Protein AF-A0A7S4FIH3-F1 (afdb_monomer_lite)

InterPro domains:
  IPR028146 Glucosidase II beta subunit, N-terminal [PF12999] (30-159)
  IPR036055 LDL receptor-like superfamily [SSF57424] (42-75)
  IPR039794 Glucosidase II beta subunit-like [PTHR12630] (8-167)

Radius of gyration: 31.32 Å; chains: 1; bounding box: 52×100×93 Å

Sequence (171 aa):
FFFGMWSLVVLSWLFCTYGGETTPASSPVVPGVPPLQRSNYQGPQFECDRSARVMPIEHVNDDYCDCADGSDEPGTSACSGSSTPFWCANVGHKATTIPSSRVRDGICDCCDGSDEVGKTGEGPCHDACAKEAQEAARLREEKAERIQRAKGARLEAMAIGREARAQRQAR

Organism: NCBI:txid73025

Foldseek 3Di:
DDDDDDDDDDDDPPPPPPPPPPDPPPPPQQFQDDPVCSVQLDDQWHAAPPPRDIDGSCQQCVLAQPHPQSSSNSQALNVLVHPRWGWQPLPCADTDTDRRVQQCPQDQPRLCSSSNQDPVRDGPHHRCSNVVRVVVVVVVVVVVVVVVVVVVVVVVVVVVVVVVVVVVVVD

Secondary structure (DSSP, 8-state):
------------------------------TB--TTTGGGG-SSEEE-TTT--EEEGGGTTSSS--STT-TT-TTSSTTTTSSPEEEE--TTS--EEEEGGGSSSSS--STT-GGG--TTS--S----HHHHHHHHHHHHHHHHHHHHHHHHHHHHHHHHHHHHHHHHHT-

Structure (mmCIF, N/CA/C/O backbone):
data_AF-A0A7S4FIH3-F1
#
_entry.id   AF-A0A7S4FIH3-F1
#
loop_
_atom_site.group_PDB
_atom_site.id
_atom_site.type_symbol
_atom_site.label_atom_id
_atom_site.label_alt_id
_atom_site.label_comp_id
_atom_site.label_asym_id
_atom_site.label_entity_id
_atom_site.label_seq_id
_atom_site.pdbx_PDB_ins_code
_atom_site.Cartn_x
_atom_site.Cartn_y
_atom_site.Cartn_z
_atom_site.occupancy
_atom_site.B_iso_or_equiv
_atom_site.auth_seq_id
_atom_site.auth_comp_id
_atom_site.auth_asym_id
_atom_site.auth_atom_id
_atom_site.pdbx_PDB_model_num
ATOM 1 N N . PHE A 1 1 ? -17.086 -74.790 -36.326 1.00 35.88 1 PHE A N 1
ATOM 2 C CA . PHE A 1 1 ? -15.864 -74.844 -37.151 1.00 35.88 1 PHE A CA 1
ATOM 3 C C . PHE A 1 1 ? -15.920 -73.659 -38.111 1.00 35.88 1 PHE A C 1
ATOM 5 O O . PHE A 1 1 ? -16.765 -73.667 -38.986 1.00 35.88 1 PHE A O 1
ATOM 12 N N . PHE A 1 2 ? -15.435 -72.488 -37.696 1.00 34.75 2 PHE A N 1
ATOM 13 C CA . PHE A 1 2 ? -14.053 -71.973 -37.784 1.00 34.75 2 PHE A CA 1
ATOM 14 C C . PHE A 1 2 ? -13.771 -71.255 -39.124 1.00 34.75 2 PHE A C 1
ATOM 16 O O . PHE A 1 2 ? -13.749 -71.906 -40.158 1.00 34.75 2 PHE A O 1
ATOM 23 N N . PHE A 1 3 ? -13.504 -69.941 -39.004 1.00 39.00 3 PHE A N 1
ATOM 24 C CA . PHE A 1 3 ? -12.898 -68.978 -39.949 1.00 39.00 3 PHE A CA 1
ATOM 25 C C . PHE A 1 3 ? -13.653 -68.655 -41.253 1.00 39.00 3 PHE A C 1
ATOM 27 O O . PHE A 1 3 ? -14.180 -69.530 -41.913 1.00 39.00 3 PHE A O 1
ATOM 34 N N . GLY A 1 4 ? -13.726 -67.416 -41.736 1.00 38.75 4 GLY A N 1
ATOM 35 C CA . GLY A 1 4 ? -13.112 -66.156 -41.325 1.00 38.75 4 GLY A CA 1
ATOM 36 C C . GLY A 1 4 ? -13.433 -65.111 -42.402 1.00 38.75 4 GLY A C 1
ATOM 37 O O . GLY A 1 4 ? -13.197 -65.349 -43.581 1.00 38.75 4 GLY A O 1
ATOM 38 N N . MET A 1 5 ? -14.009 -63.977 -42.006 1.00 45.34 5 MET A N 1
ATOM 39 C CA . MET A 1 5 ? -14.273 -62.835 -42.886 1.00 45.34 5 MET A CA 1
ATOM 40 C C . MET A 1 5 ? -13.095 -61.868 -42.781 1.00 45.34 5 MET A C 1
ATOM 42 O O . MET A 1 5 ? -12.927 -61.211 -41.758 1.00 45.34 5 MET A O 1
ATOM 46 N N . TRP A 1 6 ? -12.276 -61.798 -43.827 1.00 48.22 6 TRP A N 1
ATOM 47 C CA . TRP A 1 6 ? -11.294 -60.736 -44.040 1.00 48.22 6 TRP A CA 1
ATOM 48 C C . TRP A 1 6 ? -11.560 -60.123 -45.414 1.00 48.22 6 TRP A C 1
ATOM 50 O O . TRP A 1 6 ? -11.289 -60.757 -46.426 1.00 48.22 6 TRP A O 1
ATOM 60 N N . SER A 1 7 ? -12.083 -58.897 -45.439 1.00 55.41 7 SER A N 1
ATOM 61 C CA . SER A 1 7 ? -11.864 -57.961 -46.547 1.00 55.41 7 SER A CA 1
ATOM 62 C C . SER A 1 7 ? -12.093 -56.523 -46.076 1.00 55.41 7 SER A C 1
ATOM 64 O O . SER A 1 7 ? -13.209 -56.023 -46.011 1.00 55.41 7 SER A O 1
ATOM 66 N N . LEU A 1 8 ? -10.972 -55.929 -45.667 1.00 55.31 8 LEU A N 1
ATOM 67 C CA . LEU A 1 8 ? -10.542 -54.531 -45.760 1.00 55.31 8 LEU A CA 1
ATOM 68 C C . LEU A 1 8 ? -11.572 -53.496 -46.250 1.00 55.31 8 LEU A C 1
ATOM 70 O O . LEU A 1 8 ? -11.859 -53.441 -47.443 1.00 55.31 8 LEU A O 1
ATOM 74 N N . VAL A 1 9 ? -11.953 -52.557 -45.372 1.00 57.81 9 VAL A N 1
ATOM 75 C CA . VAL A 1 9 ? -12.300 -51.183 -45.778 1.00 57.81 9 VAL A CA 1
ATOM 76 C C . VAL A 1 9 ? -11.752 -50.169 -44.760 1.00 57.81 9 VAL A C 1
ATOM 78 O O . VAL A 1 9 ? -12.268 -50.011 -43.662 1.00 57.81 9 VAL A O 1
ATOM 81 N N . VAL A 1 10 ? -10.641 -49.555 -45.166 1.00 57.41 10 VAL A N 1
ATOM 82 C CA . VAL A 1 10 ? -10.251 -48.137 -45.068 1.00 57.41 10 VAL A CA 1
ATOM 83 C C . VAL A 1 10 ? -10.550 -47.354 -43.775 1.00 57.41 10 VAL A C 1
ATOM 85 O O . VAL A 1 10 ? -11.676 -46.983 -43.467 1.00 57.41 10 VAL A O 1
ATOM 88 N N . LEU A 1 11 ? -9.442 -47.006 -43.109 1.00 54.59 11 LEU A N 1
ATOM 89 C CA . LEU A 1 11 ? -9.178 -45.798 -42.320 1.00 54.59 11 LEU A CA 1
ATOM 90 C C . LEU A 1 11 ? -10.217 -44.671 -42.455 1.00 54.59 11 LEU A C 1
ATOM 92 O O . LEU A 1 11 ? -10.259 -43.963 -43.457 1.00 54.59 11 LEU A O 1
ATOM 96 N N . SER A 1 12 ? -10.914 -44.390 -41.360 1.00 54.88 12 SER A N 1
ATOM 97 C CA . SER A 1 12 ? -11.326 -43.025 -41.049 1.00 54.88 12 SER A CA 1
ATOM 98 C C . SER A 1 12 ? -11.097 -42.789 -39.565 1.00 54.88 12 SER A C 1
ATOM 100 O O . SER A 1 12 ? -11.969 -43.006 -38.726 1.00 54.88 12 SER A O 1
ATOM 102 N N . TRP A 1 13 ? -9.870 -42.379 -39.247 1.00 53.47 13 TRP A N 1
ATOM 103 C CA . TRP A 1 13 ? -9.551 -41.703 -37.998 1.00 53.47 13 TRP A CA 1
ATOM 104 C C . TRP A 1 13 ? -10.322 -40.379 -37.971 1.00 53.47 13 TRP A C 1
ATOM 106 O O . TRP A 1 13 ? -9.809 -39.338 -38.369 1.00 53.47 13 TRP A O 1
ATOM 116 N N . LEU A 1 14 ? -11.572 -40.413 -37.512 1.00 54.00 14 LEU A N 1
ATOM 117 C CA . LEU A 1 14 ? -12.228 -39.218 -36.995 1.00 54.00 14 LEU A CA 1
ATOM 118 C C . LEU A 1 14 ? -11.665 -38.962 -35.597 1.00 54.00 14 LEU A C 1
ATOM 120 O O . LEU A 1 14 ? -12.269 -39.283 -34.577 1.00 54.00 14 LEU A O 1
ATOM 124 N N . PHE A 1 15 ? -10.473 -38.367 -35.574 1.00 53.84 15 PHE A N 1
ATOM 125 C CA . PHE A 1 15 ? -10.123 -37.444 -34.509 1.00 53.84 15 PHE A CA 1
ATOM 126 C C . PHE A 1 15 ? -11.159 -36.321 -34.552 1.00 53.84 15 PHE A C 1
ATOM 128 O O . PHE A 1 15 ? -11.057 -35.400 -35.362 1.00 53.84 15 PHE A O 1
ATOM 135 N N . CYS A 1 16 ? -12.171 -36.390 -33.688 1.00 48.88 16 CYS A N 1
ATOM 136 C CA . CYS A 1 16 ? -12.810 -35.166 -33.233 1.00 48.88 16 CYS A CA 1
ATOM 137 C C . CYS A 1 16 ? -11.721 -34.374 -32.510 1.00 48.88 16 CYS A C 1
ATOM 139 O O . CYS A 1 16 ? -11.354 -34.675 -31.376 1.00 48.88 16 CYS A O 1
ATOM 141 N N . THR A 1 17 ? -11.156 -33.412 -33.234 1.00 54.28 17 THR A N 1
ATOM 142 C CA . THR A 1 17 ? -10.326 -32.338 -32.711 1.00 54.28 17 THR A CA 1
ATOM 143 C C . THR A 1 17 ? -11.033 -31.760 -31.497 1.00 54.28 17 THR A C 1
ATOM 145 O O . THR A 1 17 ? -12.104 -31.165 -31.625 1.00 54.28 17 THR A O 1
ATOM 148 N N . TYR A 1 18 ? -10.451 -31.991 -30.324 1.00 56.66 18 TYR A N 1
ATOM 149 C CA . TYR A 1 18 ? -10.801 -31.302 -29.095 1.00 56.66 18 TYR A CA 1
ATOM 150 C C . TYR A 1 18 ? -10.590 -29.814 -29.389 1.00 56.66 18 TYR A C 1
ATOM 152 O O . TYR A 1 18 ? -9.455 -29.347 -29.479 1.00 56.66 18 TYR A O 1
ATOM 160 N N . GLY A 1 19 ? -11.678 -29.099 -29.675 1.00 52.88 19 GLY A N 1
ATOM 161 C CA . GLY A 1 19 ? -11.658 -27.650 -29.745 1.00 52.88 19 GLY A CA 1
ATOM 162 C C . GLY A 1 19 ? -11.270 -27.172 -28.360 1.00 52.88 19 GLY A C 1
ATOM 163 O O . GLY A 1 19 ? -12.073 -27.265 -27.437 1.00 52.88 19 GLY A O 1
ATOM 164 N N . GLY A 1 20 ? -10.011 -26.762 -28.207 1.00 53.47 20 GLY A N 1
ATOM 165 C CA . GLY A 1 20 ? -9.552 -26.070 -27.018 1.00 53.47 20 GLY A CA 1
ATOM 166 C C . GLY A 1 20 ? -10.438 -24.851 -26.841 1.00 53.47 20 GLY A C 1
ATOM 167 O O . GLY A 1 20 ? -10.429 -23.943 -27.670 1.00 53.47 20 GLY A O 1
ATOM 168 N N . GLU A 1 21 ? -11.251 -24.882 -25.797 1.00 48.47 21 GLU A N 1
ATOM 169 C CA . GLU A 1 21 ? -12.004 -23.739 -25.327 1.00 48.47 21 GLU A CA 1
ATOM 170 C C . GLU A 1 21 ? -10.969 -22.689 -24.929 1.00 48.47 21 GLU A C 1
ATOM 172 O O . GLU A 1 21 ? -10.300 -22.801 -23.902 1.00 48.47 21 GLU A O 1
ATOM 177 N N . THR A 1 22 ? -10.741 -21.716 -25.812 1.00 47.09 22 THR A N 1
ATOM 178 C CA . THR A 1 22 ? -9.940 -20.544 -25.488 1.00 47.09 22 THR A CA 1
ATOM 179 C C . THR A 1 22 ? -10.744 -19.762 -24.466 1.00 47.09 22 THR A C 1
ATOM 181 O O . THR A 1 22 ? -11.599 -18.947 -24.822 1.00 47.09 22 THR A O 1
ATOM 184 N N . THR A 1 23 ? -10.508 -20.037 -23.185 1.00 54.06 23 THR A N 1
ATOM 185 C CA . THR A 1 23 ? -10.841 -19.077 -22.144 1.00 54.06 23 THR A CA 1
ATOM 186 C C . THR A 1 23 ? -10.199 -17.751 -22.559 1.00 54.06 23 THR A C 1
ATOM 188 O O . THR A 1 23 ? -9.041 -17.746 -22.995 1.00 54.06 23 THR A O 1
ATOM 191 N N . PRO A 1 24 ? -10.928 -16.622 -22.529 1.00 47.16 24 PRO A N 1
ATOM 192 C CA . PRO A 1 24 ? -10.295 -15.336 -22.754 1.00 47.16 24 PRO A CA 1
ATOM 193 C C . PRO A 1 24 ? -9.200 -15.219 -21.698 1.00 47.16 24 PRO A C 1
ATOM 195 O O . PRO A 1 24 ? -9.496 -15.234 -20.502 1.00 47.16 24 PRO A O 1
ATOM 198 N N . ALA A 1 25 ? -7.941 -15.200 -22.140 1.00 44.97 25 ALA A N 1
ATOM 199 C CA . ALA A 1 25 ? -6.809 -14.983 -21.263 1.00 44.97 25 ALA A CA 1
ATOM 200 C C . ALA A 1 25 ? -7.094 -13.684 -20.509 1.00 44.97 25 ALA A C 1
ATOM 202 O O . ALA A 1 25 ? -7.165 -12.613 -21.112 1.00 44.97 25 ALA A O 1
ATOM 203 N N . SER A 1 26 ? -7.346 -13.785 -19.203 1.00 48.06 26 SER A N 1
ATOM 204 C CA . SER A 1 26 ? -7.363 -12.614 -18.341 1.00 48.06 26 SER A CA 1
ATOM 205 C C . SER A 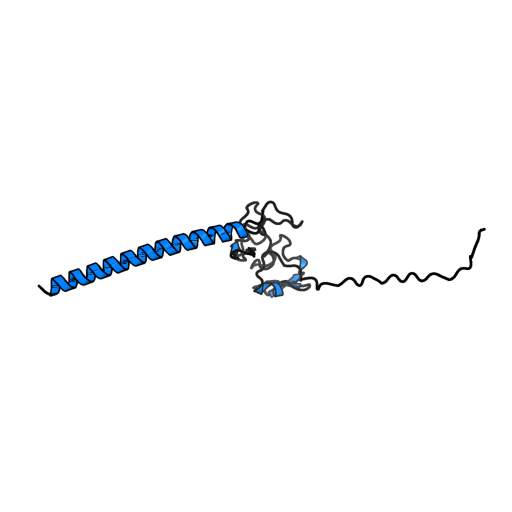1 26 ? -6.033 -11.912 -18.568 1.00 48.06 26 SER A C 1
ATOM 207 O O . SER A 1 26 ? -4.994 -12.551 -18.381 1.00 48.06 26 SER A O 1
ATOM 209 N N . SER A 1 27 ? -6.054 -10.653 -19.017 1.00 52.34 27 SER A N 1
ATOM 210 C CA . SER A 1 27 ? -4.831 -9.865 -19.166 1.00 52.34 27 SER A CA 1
ATOM 211 C C . SER A 1 27 ? -3.963 -10.053 -17.921 1.00 52.34 27 SER A C 1
ATOM 213 O O . SER A 1 27 ? -4.518 -10.041 -16.814 1.00 52.34 27 SER A O 1
ATOM 215 N N . PRO A 1 28 ? -2.646 -10.275 -18.079 1.00 63.81 28 PRO A N 1
ATOM 216 C CA . PRO A 1 28 ? -1.766 -10.517 -16.948 1.00 63.81 28 PRO A CA 1
ATOM 217 C C . PRO A 1 28 ? -1.951 -9.388 -15.935 1.00 63.81 28 PRO A C 1
ATOM 219 O O . PRO A 1 28 ? -1.867 -8.206 -16.270 1.00 63.81 28 PRO A O 1
ATOM 222 N N . VAL A 1 29 ? -2.312 -9.755 -14.706 1.00 80.44 29 VAL A N 1
ATOM 223 C CA . VAL A 1 29 ? -2.507 -8.785 -13.632 1.00 80.44 29 VAL A CA 1
ATOM 224 C C . VAL A 1 29 ? -1.133 -8.234 -13.283 1.00 80.44 29 VAL A C 1
ATOM 226 O O . VAL A 1 29 ? -0.284 -8.974 -12.798 1.00 80.44 29 VAL A O 1
ATOM 229 N N . VAL A 1 30 ? -0.915 -6.947 -13.548 1.00 90.81 30 VAL A N 1
ATOM 230 C CA . VAL A 1 30 ? 0.337 -6.263 -13.212 1.00 90.81 30 VAL A CA 1
ATOM 231 C C . VAL A 1 30 ? 0.434 -6.134 -11.685 1.00 90.81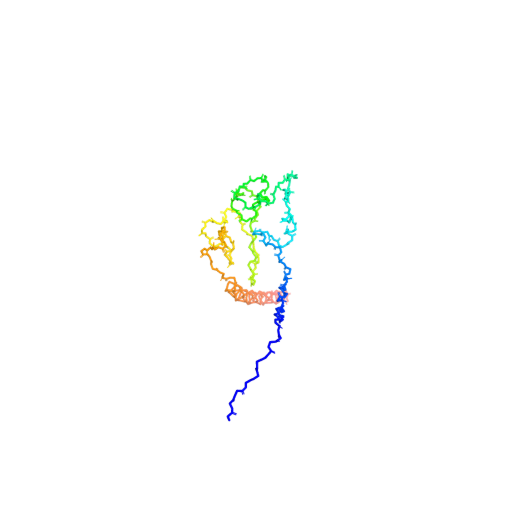 30 VAL A C 1
ATOM 233 O O . VAL A 1 30 ? -0.476 -5.548 -11.081 1.00 90.81 30 VAL A O 1
ATOM 236 N N . PRO A 1 31 ? 1.475 -6.701 -11.041 1.00 92.50 31 PRO A N 1
ATOM 237 C CA . PRO A 1 31 ? 1.651 -6.616 -9.594 1.00 92.50 31 PRO A CA 1
ATOM 238 C C . PRO A 1 31 ? 1.715 -5.168 -9.110 1.00 92.50 31 PRO A C 1
ATOM 240 O O . PRO A 1 31 ? 2.223 -4.294 -9.810 1.00 92.50 31 PRO A O 1
ATOM 243 N N . GLY A 1 32 ? 1.167 -4.917 -7.921 1.00 94.44 32 GLY A N 1
ATOM 244 C CA . GLY A 1 32 ? 1.201 -3.602 -7.284 1.00 94.44 32 GLY A CA 1
ATOM 245 C C . GLY A 1 32 ? 0.291 -2.530 -7.898 1.00 94.44 32 GLY A C 1
ATOM 246 O O . GLY A 1 32 ? 0.252 -1.416 -7.383 1.00 94.44 32 GLY A O 1
ATOM 247 N N . VAL A 1 33 ? -0.507 -2.855 -8.927 1.00 95.62 33 VAL A N 1
ATOM 248 C CA . VAL A 1 33 ? -1.432 -1.906 -9.576 1.00 95.62 33 VAL A CA 1
ATOM 249 C C . VAL A 1 33 ? -2.887 -2.109 -9.114 1.00 95.62 33 VAL A C 1
ATOM 251 O O . VAL A 1 33 ? -3.450 -3.210 -9.258 1.00 95.62 33 VAL A O 1
ATOM 254 N N . PRO A 1 34 ? -3.574 -1.056 -8.622 1.00 94.69 34 PRO A N 1
ATOM 255 C CA . PRO A 1 34 ? -4.978 -1.150 -8.240 1.00 94.69 34 PRO A CA 1
ATOM 256 C C . PRO A 1 34 ? -5.885 -1.344 -9.467 1.00 94.69 34 PRO A C 1
ATOM 258 O O . PRO A 1 34 ? -5.572 -0.860 -10.556 1.00 94.69 34 PRO A O 1
ATOM 261 N N . PRO A 1 35 ? -7.064 -1.982 -9.318 1.00 93.06 35 PRO A N 1
ATOM 262 C CA . PRO A 1 35 ? -7.940 -2.320 -10.445 1.00 93.06 35 PRO A CA 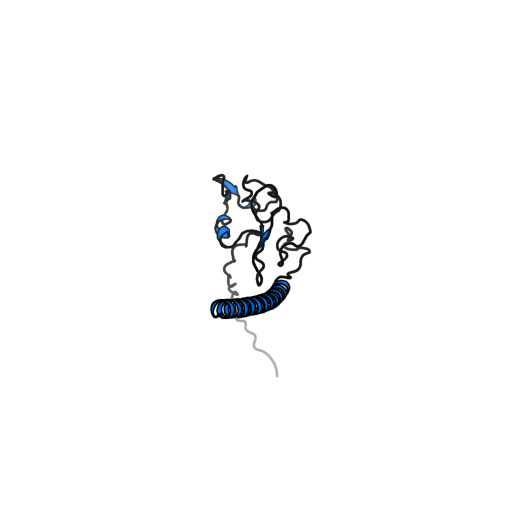1
ATOM 263 C C . PRO A 1 35 ? -8.274 -1.159 -11.389 1.00 93.06 35 PRO A C 1
ATOM 265 O O . PRO A 1 35 ? -8.380 -1.373 -12.592 1.00 93.06 35 PRO A O 1
ATOM 268 N N . LEU A 1 36 ? -8.406 0.059 -10.855 1.00 92.19 36 LEU A N 1
ATOM 269 C CA . LEU A 1 36 ? -8.759 1.253 -11.627 1.00 92.19 36 LEU A CA 1
ATOM 270 C C . LEU A 1 36 ? -7.630 1.765 -12.536 1.00 92.19 36 LEU A C 1
ATOM 272 O O . LEU A 1 36 ? -7.921 2.498 -13.472 1.00 92.19 36 LEU A O 1
ATOM 276 N N . GLN A 1 37 ? -6.372 1.395 -12.279 1.00 93.25 37 GLN A N 1
ATOM 277 C CA . GLN A 1 37 ? -5.208 1.863 -13.047 1.00 93.25 37 GLN A CA 1
ATOM 278 C C . GLN A 1 37 ? -4.648 0.800 -14.000 1.00 93.25 37 GLN A C 1
ATOM 280 O O . GLN A 1 37 ? -3.795 1.101 -14.827 1.00 93.25 37 GLN A O 1
ATOM 285 N N . ARG A 1 38 ? -5.151 -0.441 -13.952 1.00 92.75 38 ARG A N 1
ATOM 286 C CA . ARG A 1 38 ? -4.629 -1.556 -14.766 1.00 92.75 38 ARG A CA 1
ATOM 287 C C . ARG A 1 38 ? -4.723 -1.336 -16.273 1.00 92.75 38 ARG A C 1
ATOM 289 O O . ARG A 1 38 ? -4.017 -2.011 -17.009 1.00 92.75 38 ARG A O 1
ATOM 296 N N . SER A 1 39 ? -5.591 -0.445 -16.747 1.00 92.25 39 SER A N 1
ATOM 297 C CA . SER A 1 39 ? -5.664 -0.082 -18.167 1.00 92.25 39 SER A CA 1
ATOM 298 C C . SER A 1 39 ? -4.423 0.651 -18.666 1.00 92.25 39 SER A C 1
ATOM 300 O O . SER A 1 39 ? -4.099 0.520 -19.840 1.00 92.25 39 SER A O 1
ATOM 302 N N . ASN A 1 40 ? -3.720 1.378 -17.791 1.00 92.44 40 ASN A N 1
ATOM 303 C CA . ASN A 1 40 ? -2.534 2.159 -18.157 1.00 92.44 40 ASN A CA 1
ATOM 304 C C . ASN A 1 40 ? -1.326 1.263 -18.467 1.00 92.44 40 ASN A C 1
ATOM 306 O O . ASN A 1 40 ? -0.404 1.685 -19.149 1.00 92.44 40 ASN A O 1
ATOM 310 N N . TYR A 1 41 ? -1.360 0.014 -18.001 1.00 94.38 41 TYR A N 1
ATOM 311 C CA . TYR A 1 41 ? -0.289 -0.968 -18.155 1.00 94.38 41 TYR A CA 1
ATOM 312 C C . TYR A 1 41 ? -0.627 -2.029 -19.216 1.00 94.38 41 TYR A C 1
ATOM 314 O O . TYR A 1 41 ? -0.248 -3.193 -19.093 1.00 94.38 41 TYR A O 1
ATOM 322 N N . GLN A 1 42 ? -1.415 -1.660 -20.230 1.00 90.69 42 GLN A N 1
ATOM 323 C CA . GLN A 1 42 ? -1.818 -2.552 -21.320 1.00 90.69 42 GLN A CA 1
ATOM 324 C C . GLN A 1 42 ? -1.182 -2.132 -22.641 1.00 90.69 42 GLN A C 1
ATOM 326 O O . GLN A 1 42 ? -1.063 -0.950 -22.944 1.00 90.69 42 GLN A O 1
ATOM 331 N N . GLY A 1 43 ? -0.873 -3.121 -23.479 1.00 91.25 43 GLY A N 1
ATOM 332 C CA . GLY A 1 43 ? -0.294 -2.897 -24.800 1.00 91.25 43 GLY A CA 1
ATOM 333 C C . GLY A 1 43 ? 1.237 -2.946 -24.804 1.00 91.25 43 GLY A C 1
ATOM 334 O O . GLY A 1 43 ? 1.844 -3.366 -23.824 1.00 91.25 43 GLY A O 1
ATOM 335 N N . PRO A 1 44 ? 1.871 -2.591 -25.935 1.00 94.44 44 PRO A N 1
ATOM 336 C CA . PRO A 1 44 ? 3.318 -2.718 -26.121 1.00 94.44 44 PRO A CA 1
ATOM 337 C C . PRO A 1 44 ? 4.124 -1.537 -25.560 1.00 94.44 44 PRO A C 1
ATOM 339 O O . PRO A 1 44 ? 5.348 -1.619 -25.483 1.00 94.44 44 PRO A O 1
ATOM 342 N N . GLN A 1 45 ? 3.459 -0.435 -25.217 1.00 96.06 45 GLN A N 1
ATOM 343 C CA . GLN A 1 45 ? 4.073 0.793 -24.722 1.00 96.06 45 GLN A CA 1
ATOM 344 C C . GLN A 1 45 ? 3.402 1.219 -23.420 1.00 96.06 45 GLN A C 1
ATOM 346 O O . GLN A 1 45 ? 2.211 0.983 -23.228 1.00 96.06 45 GLN A O 1
ATOM 351 N N . PHE A 1 46 ? 4.180 1.869 -22.567 1.00 96.25 46 PHE A N 1
ATOM 352 C CA . PHE A 1 46 ? 3.769 2.472 -21.312 1.00 96.25 46 PHE A CA 1
ATOM 353 C C . PHE A 1 46 ? 4.129 3.958 -21.328 1.00 96.25 46 PHE A C 1
ATOM 355 O O . PHE A 1 46 ? 5.177 4.336 -21.853 1.00 96.25 46 PHE A O 1
ATOM 362 N N . GLU A 1 47 ? 3.263 4.797 -20.769 1.00 96.38 47 GLU A N 1
ATOM 363 C CA . GLU A 1 47 ? 3.498 6.230 -20.597 1.00 96.38 47 GLU A CA 1
ATOM 364 C C . GLU A 1 47 ? 3.555 6.544 -19.101 1.00 96.38 47 GLU A C 1
ATOM 366 O O . GLU A 1 47 ? 2.610 6.236 -18.377 1.00 96.38 47 GLU A O 1
ATOM 371 N N . CYS A 1 48 ? 4.645 7.166 -18.641 1.00 95.62 48 CYS A N 1
ATOM 372 C CA . CYS A 1 48 ? 4.778 7.591 -17.249 1.00 95.62 48 CYS A CA 1
ATOM 373 C C . CYS A 1 48 ? 3.680 8.603 -16.878 1.00 95.62 48 CYS A C 1
ATOM 375 O O . CYS A 1 48 ? 3.498 9.603 -17.583 1.00 95.62 48 CYS A O 1
ATOM 377 N N . ASP A 1 49 ? 3.047 8.429 -15.716 1.00 93.06 49 ASP A N 1
ATOM 378 C CA . ASP A 1 49 ? 1.858 9.190 -15.299 1.00 93.06 49 ASP A CA 1
ATOM 379 C C . ASP A 1 49 ? 2.051 10.727 -15.294 1.00 93.06 49 ASP A C 1
ATOM 381 O O . ASP A 1 49 ? 1.105 11.475 -15.558 1.00 93.06 49 ASP A O 1
ATOM 385 N N . ARG A 1 50 ? 3.252 11.234 -14.965 1.00 89.31 50 ARG A N 1
ATOM 386 C CA . ARG A 1 50 ? 3.523 12.681 -14.790 1.00 89.31 50 ARG A CA 1
ATOM 387 C C . ARG A 1 50 ? 4.519 13.298 -15.763 1.00 89.31 50 ARG A C 1
ATOM 389 O O . ARG A 1 50 ? 4.716 14.513 -15.707 1.00 89.31 50 ARG A O 1
ATOM 396 N N . SER A 1 51 ? 5.188 12.515 -16.605 1.00 84.00 51 SER A N 1
ATOM 397 C CA . SER A 1 51 ? 6.272 13.030 -17.458 1.00 84.00 51 SER A CA 1
ATOM 398 C C . SER A 1 51 ? 6.022 12.883 -18.957 1.00 84.00 51 SER A C 1
ATOM 400 O O . SER A 1 51 ? 6.853 13.353 -19.733 1.00 84.00 51 SER A O 1
ATOM 402 N N . ALA A 1 52 ? 4.901 12.268 -19.370 1.00 86.94 52 ALA A N 1
ATOM 403 C CA . ALA A 1 52 ? 4.581 11.940 -20.768 1.00 86.94 52 ALA A CA 1
ATOM 404 C C . ALA A 1 52 ? 5.711 11.180 -21.501 1.00 86.94 52 ALA A C 1
ATOM 406 O O . ALA A 1 52 ? 5.763 11.121 -22.732 1.00 86.94 52 ALA A O 1
ATOM 407 N N . ARG A 1 53 ? 6.665 10.619 -20.743 1.00 93.94 53 ARG A N 1
ATOM 408 C CA . ARG A 1 53 ? 7.737 9.775 -21.261 1.00 93.94 53 ARG A CA 1
ATOM 409 C C . ARG A 1 53 ? 7.109 8.439 -21.630 1.00 93.94 53 ARG A C 1
ATOM 411 O O . ARG A 1 53 ? 6.495 7.802 -20.782 1.00 93.94 53 ARG A O 1
ATOM 418 N N . VAL A 1 54 ? 7.296 8.025 -22.879 1.00 96.31 54 VAL A N 1
ATOM 419 C CA . VAL A 1 54 ? 6.822 6.737 -23.394 1.00 96.31 54 VAL A CA 1
ATOM 420 C C . VAL A 1 54 ? 7.991 5.763 -23.490 1.00 96.31 54 VAL A C 1
ATOM 422 O O . VAL A 1 54 ? 9.078 6.130 -23.944 1.00 96.31 54 VAL A O 1
ATOM 425 N N . MET A 1 55 ? 7.760 4.523 -23.081 1.00 96.25 55 MET A N 1
ATOM 426 C CA . MET A 1 55 ? 8.737 3.435 -23.061 1.00 96.25 55 MET A CA 1
ATOM 427 C C . MET A 1 55 ? 8.075 2.101 -23.435 1.00 96.25 55 MET A C 1
ATOM 429 O O . MET A 1 55 ? 6.847 1.996 -23.410 1.00 96.25 55 MET A O 1
ATOM 433 N N . PRO A 1 56 ? 8.846 1.080 -23.833 1.00 96.69 56 PRO A N 1
ATOM 434 C CA . PRO A 1 56 ? 8.309 -0.263 -24.029 1.00 96.69 56 PRO A CA 1
ATOM 435 C C . PRO A 1 56 ? 7.725 -0.835 -22.726 1.00 96.69 56 PRO A C 1
ATOM 437 O O . PRO A 1 56 ? 8.274 -0.608 -21.652 1.00 96.69 56 PRO A O 1
ATOM 440 N N . ILE A 1 57 ? 6.643 -1.616 -22.815 1.00 95.38 57 ILE A N 1
ATOM 441 C CA . ILE A 1 57 ? 5.984 -2.225 -21.637 1.00 95.38 57 ILE A CA 1
ATOM 442 C C . ILE A 1 57 ? 6.904 -3.181 -20.855 1.00 95.38 57 ILE A C 1
ATOM 444 O O . ILE A 1 57 ? 6.674 -3.451 -19.686 1.00 95.38 57 ILE A O 1
ATOM 448 N N . GLU A 1 58 ? 7.954 -3.690 -21.497 1.00 95.00 58 GLU A N 1
ATOM 449 C CA . GLU A 1 58 ? 8.985 -4.555 -20.903 1.00 95.00 58 GLU A CA 1
ATOM 450 C C . GLU A 1 58 ? 9.858 -3.856 -19.853 1.00 95.00 58 GLU A C 1
ATOM 452 O O . GLU A 1 58 ? 10.489 -4.549 -19.063 1.00 95.00 58 GLU A O 1
ATOM 457 N N . HIS A 1 59 ? 9.860 -2.521 -19.819 1.00 96.25 59 HIS A N 1
ATOM 458 C CA . HIS A 1 59 ? 10.499 -1.745 -18.757 1.00 96.25 59 HIS A CA 1
ATOM 459 C C . HIS A 1 59 ? 9.592 -1.550 -17.528 1.00 96.25 59 HIS A C 1
ATOM 461 O O . HIS A 1 59 ? 9.996 -0.921 -16.564 1.00 96.25 59 HIS A O 1
ATOM 467 N N . VAL A 1 60 ? 8.338 -2.016 -17.558 1.00 96.06 60 VAL A N 1
ATOM 468 C CA . VAL A 1 60 ? 7.478 -1.976 -16.369 1.00 96.06 60 VAL A CA 1
ATOM 469 C C . VAL A 1 60 ? 7.819 -3.157 -15.469 1.00 96.06 60 VAL A C 1
ATOM 471 O O . VAL A 1 60 ? 7.724 -4.311 -15.898 1.00 96.06 60 VAL A O 1
ATOM 474 N N . ASN A 1 61 ? 8.088 -2.880 -14.194 1.00 94.94 61 ASN A N 1
ATOM 475 C CA . ASN A 1 61 ? 8.496 -3.853 -13.180 1.00 94.94 61 ASN A CA 1
ATOM 476 C C . ASN A 1 61 ? 9.774 -4.620 -13.549 1.00 94.94 61 ASN A C 1
ATOM 478 O O . ASN A 1 61 ? 9.875 -5.829 -13.288 1.00 94.94 61 ASN A O 1
ATOM 482 N N . ASP A 1 62 ? 10.738 -3.940 -14.164 1.00 95.44 62 ASP A N 1
ATOM 483 C CA . ASP A 1 62 ? 12.000 -4.538 -14.603 1.00 95.44 62 ASP A CA 1
ATOM 484 C C . ASP A 1 62 ? 13.122 -4.457 -13.544 1.00 95.44 62 ASP A C 1
ATOM 486 O O . ASP A 1 62 ? 14.215 -4.993 -13.755 1.00 95.44 62 ASP A O 1
ATOM 490 N N . ASP A 1 63 ? 12.804 -3.919 -12.359 1.00 95.44 63 ASP A N 1
ATOM 491 C CA . ASP A 1 63 ? 13.714 -3.578 -11.261 1.00 95.44 63 ASP A CA 1
ATOM 492 C C . ASP A 1 63 ? 14.633 -2.372 -11.561 1.00 95.44 63 ASP A C 1
ATOM 494 O O . ASP A 1 63 ? 15.681 -2.213 -10.920 1.00 95.44 63 ASP A O 1
ATOM 498 N N . TYR A 1 64 ? 14.251 -1.490 -12.490 1.00 96.50 64 TYR A N 1
ATOM 499 C CA . TYR A 1 64 ? 14.931 -0.229 -12.770 1.00 96.50 64 TYR A CA 1
ATOM 500 C C . TYR A 1 64 ? 13.959 0.958 -12.740 1.00 96.50 64 TYR A C 1
ATOM 502 O O . TYR A 1 64 ? 12.860 0.898 -13.258 1.00 96.50 64 TYR A O 1
ATOM 510 N N . CYS A 1 65 ? 14.370 2.069 -12.120 1.00 96.88 65 CYS A N 1
ATOM 511 C CA . CYS A 1 65 ? 13.510 3.247 -12.000 1.00 96.88 65 CYS A CA 1
ATOM 512 C C . CYS A 1 65 ? 13.707 4.211 -13.180 1.00 96.88 65 CYS A C 1
ATOM 514 O O . CYS A 1 65 ? 14.600 5.066 -13.161 1.00 96.88 65 CYS A O 1
ATOM 516 N N . ASP A 1 66 ? 12.869 4.075 -14.200 1.00 96.19 66 ASP A N 1
ATOM 517 C CA . ASP A 1 66 ? 12.845 4.880 -15.415 1.00 96.19 66 ASP A CA 1
ATOM 518 C C . ASP A 1 66 ? 11.950 6.125 -15.281 1.00 96.19 66 ASP A C 1
ATOM 520 O O . ASP A 1 66 ? 12.318 7.216 -15.745 1.00 96.19 66 ASP A O 1
ATOM 524 N N . CYS A 1 67 ? 10.775 6.027 -14.659 1.00 95.88 67 CYS A N 1
ATOM 525 C CA . CYS A 1 67 ? 9.917 7.196 -14.491 1.00 95.88 67 CYS A CA 1
ATOM 526 C C . CYS A 1 67 ? 10.307 7.994 -13.240 1.00 95.88 67 CYS A C 1
ATOM 528 O O . CYS A 1 67 ? 10.437 7.472 -12.138 1.00 95.88 67 CYS A O 1
ATOM 530 N N . ALA A 1 68 ? 10.403 9.322 -13.369 1.00 93.88 68 ALA A N 1
ATOM 531 C CA . ALA A 1 68 ? 10.700 10.201 -12.230 1.00 93.88 68 ALA A CA 1
ATOM 532 C C . ALA A 1 68 ? 9.608 10.182 -11.137 1.00 93.88 68 ALA A C 1
ATOM 534 O O . ALA A 1 68 ? 9.864 10.562 -9.994 1.00 93.88 68 ALA A O 1
ATOM 535 N N . ASP A 1 69 ? 8.385 9.779 -11.487 1.00 94.25 69 ASP A N 1
ATOM 536 C CA . ASP A 1 69 ? 7.288 9.552 -10.545 1.00 94.25 69 ASP A CA 1
ATOM 537 C C . ASP A 1 69 ? 7.212 8.105 -10.030 1.00 94.25 69 ASP A C 1
ATOM 539 O O . ASP A 1 69 ? 6.456 7.852 -9.094 1.00 94.25 69 ASP A O 1
ATOM 543 N N . GLY A 1 70 ? 8.007 7.190 -10.588 1.00 95.56 70 GLY A N 1
ATOM 544 C CA . GLY A 1 70 ? 8.042 5.764 -10.273 1.00 95.56 70 GLY A CA 1
ATOM 545 C C . GLY A 1 70 ? 6.838 4.957 -10.750 1.00 95.56 70 GLY A C 1
ATOM 546 O O . GLY A 1 70 ? 6.591 3.879 -10.217 1.00 95.56 70 GLY A O 1
ATOM 547 N N . SER A 1 71 ? 6.047 5.491 -11.687 1.00 95.94 71 SER A N 1
ATOM 548 C CA . SER A 1 71 ? 4.840 4.826 -12.204 1.00 95.94 71 SER A CA 1
ATOM 549 C C . SER A 1 71 ? 5.124 3.542 -12.998 1.00 95.94 71 SER A C 1
ATOM 551 O O . SER A 1 71 ? 4.226 2.713 -13.134 1.00 95.94 71 SER A O 1
ATOM 553 N N . ASP A 1 72 ? 6.352 3.358 -13.476 1.00 96.62 72 ASP A N 1
ATOM 554 C CA . ASP A 1 72 ? 6.874 2.167 -14.154 1.00 96.62 72 ASP A CA 1
ATOM 555 C C . ASP A 1 72 ? 7.164 0.989 -13.218 1.00 96.62 72 ASP A C 1
ATOM 557 O O . ASP A 1 72 ? 7.071 -0.153 -13.655 1.00 96.62 72 ASP A O 1
ATOM 561 N N . GLU A 1 73 ? 7.407 1.239 -11.928 1.00 96.44 73 GLU A N 1
ATOM 562 C CA . GLU A 1 73 ? 7.773 0.205 -10.950 1.00 96.44 73 GLU A CA 1
ATOM 563 C C . GLU A 1 73 ? 6.714 0.028 -9.837 1.00 96.44 73 GLU A C 1
ATOM 565 O O . GLU A 1 73 ? 7.035 0.116 -8.646 1.00 96.44 73 GLU A O 1
ATOM 570 N N . PRO A 1 74 ? 5.426 -0.223 -10.161 1.00 95.69 74 PRO A N 1
ATOM 571 C CA . PRO A 1 74 ? 4.393 -0.419 -9.144 1.00 95.69 74 PRO A CA 1
ATOM 572 C C . PRO A 1 74 ? 4.566 -1.723 -8.351 1.00 95.69 74 PRO A C 1
ATOM 574 O O . PRO A 1 74 ? 4.040 -1.833 -7.249 1.00 95.69 74 PRO A O 1
ATOM 577 N N . GLY A 1 75 ? 5.267 -2.709 -8.911 1.00 95.25 75 GLY A N 1
ATOM 578 C CA . GLY A 1 75 ? 5.433 -4.080 -8.429 1.00 95.25 75 GLY A CA 1
ATOM 579 C C . GLY A 1 75 ? 6.853 -4.436 -7.974 1.00 95.25 75 GLY A C 1
ATOM 580 O O . GLY A 1 75 ? 7.136 -5.618 -7.764 1.00 95.25 75 GLY A O 1
ATOM 581 N N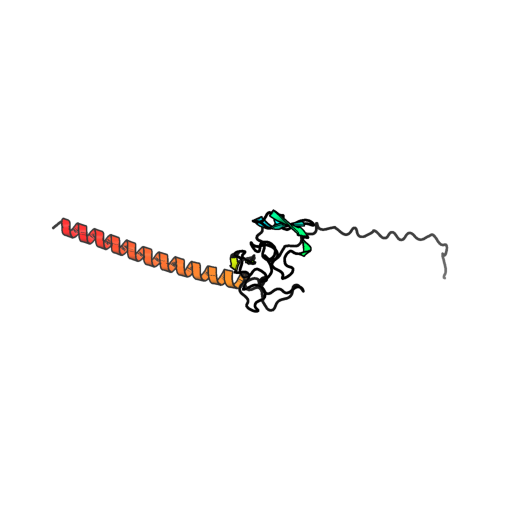 . THR A 1 76 ? 7.747 -3.452 -7.846 1.00 95.50 76 THR A N 1
ATOM 582 C CA . THR A 1 76 ? 9.128 -3.632 -7.366 1.00 95.50 76 THR A CA 1
ATOM 583 C C . THR A 1 76 ? 9.513 -2.525 -6.375 1.00 95.50 76 THR A C 1
ATOM 585 O O . THR A 1 76 ? 8.759 -1.579 -6.134 1.00 95.50 76 THR A O 1
ATOM 588 N N . SER A 1 77 ? 10.710 -2.630 -5.792 1.00 95.94 77 SER A N 1
ATOM 589 C CA . SER A 1 77 ? 11.293 -1.611 -4.912 1.00 95.94 77 SER A CA 1
ATOM 590 C C . SER A 1 77 ? 12.248 -0.633 -5.610 1.00 95.94 77 SER A C 1
ATOM 592 O O . SER A 1 77 ? 12.815 0.247 -4.947 1.00 95.94 77 SER A O 1
ATOM 594 N N . ALA A 1 78 ? 12.411 -0.723 -6.935 1.00 96.75 78 ALA A N 1
ATOM 595 C CA . ALA A 1 78 ? 13.386 0.072 -7.686 1.00 96.75 78 ALA A CA 1
ATOM 596 C C . ALA A 1 78 ? 13.139 1.585 -7.573 1.00 96.75 78 ALA A C 1
ATOM 598 O O . ALA A 1 78 ? 14.083 2.364 -7.427 1.00 96.75 78 ALA A O 1
ATOM 599 N N . CYS A 1 79 ? 11.872 2.000 -7.514 1.00 96.19 79 CYS A N 1
ATOM 600 C CA . CYS A 1 79 ? 11.474 3.388 -7.285 1.00 96.19 79 CYS A CA 1
ATOM 601 C C . CYS A 1 79 ? 11.115 3.696 -5.816 1.00 96.19 79 CYS A C 1
ATOM 603 O O . CYS A 1 79 ? 10.240 4.519 -5.551 1.00 96.19 79 CYS A O 1
ATOM 605 N N . SER A 1 80 ? 11.790 3.087 -4.833 1.00 94.31 80 SER A N 1
ATOM 606 C CA . SER A 1 80 ? 11.545 3.306 -3.388 1.00 94.31 80 SER A CA 1
ATOM 607 C C . SER A 1 80 ? 11.688 4.756 -2.894 1.00 94.31 80 SER A C 1
ATOM 609 O O . SER A 1 80 ? 11.116 5.108 -1.864 1.00 94.31 80 SER A O 1
ATOM 611 N N . GLY A 1 81 ? 12.414 5.613 -3.621 1.00 90.56 81 GLY A N 1
ATOM 612 C CA . GLY A 1 81 ? 12.486 7.058 -3.355 1.00 90.56 81 GLY A CA 1
ATOM 613 C C . GLY A 1 81 ? 11.318 7.872 -3.929 1.00 90.56 81 GLY A C 1
ATOM 614 O O . GLY A 1 81 ? 11.217 9.071 -3.662 1.00 90.56 81 GLY A O 1
ATOM 615 N N . SER A 1 82 ? 10.452 7.245 -4.728 1.00 90.38 82 SER A N 1
ATOM 616 C CA . SER A 1 82 ? 9.256 7.861 -5.303 1.00 90.38 82 SER A CA 1
ATOM 617 C C . SER A 1 82 ? 8.066 7.794 -4.334 1.00 90.38 82 SER A C 1
ATOM 619 O O . SER A 1 82 ? 8.151 7.252 -3.234 1.00 90.38 82 SER A O 1
ATOM 621 N N . SER A 1 83 ? 6.935 8.385 -4.725 1.00 86.88 83 SER A N 1
ATOM 622 C CA . SER A 1 83 ? 5.686 8.334 -3.946 1.00 86.88 83 SER A CA 1
ATOM 623 C C . SER A 1 83 ? 4.677 7.318 -4.485 1.00 86.88 83 SER A C 1
ATOM 625 O O . SER A 1 83 ? 3.518 7.360 -4.072 1.00 86.88 83 SER A O 1
ATOM 627 N N . THR A 1 84 ? 5.080 6.454 -5.418 1.00 92.38 84 THR A N 1
ATOM 628 C CA . THR A 1 84 ? 4.202 5.420 -5.974 1.00 92.38 84 THR A CA 1
ATOM 629 C C . THR A 1 84 ? 4.078 4.281 -4.962 1.00 92.38 84 THR A C 1
ATOM 631 O O . THR A 1 84 ? 5.095 3.751 -4.531 1.00 92.38 84 THR A O 1
ATOM 634 N N . PRO A 1 85 ? 2.866 3.949 -4.487 1.00 95.56 85 PRO A N 1
ATOM 635 C CA . PRO A 1 85 ? 2.682 2.851 -3.550 1.00 95.56 85 PRO A CA 1
ATOM 636 C C . PRO A 1 85 ? 2.483 1.514 -4.272 1.00 95.56 85 PRO A C 1
ATOM 638 O O . PRO A 1 85 ? 1.870 1.470 -5.336 1.00 95.56 85 PRO A O 1
ATOM 641 N N . PHE A 1 86 ? 2.869 0.418 -3.620 1.00 97.31 86 PHE A N 1
ATOM 642 C CA . PHE A 1 86 ? 2.484 -0.931 -4.030 1.00 97.31 86 PHE A CA 1
ATOM 643 C C . PHE A 1 86 ? 1.080 -1.258 -3.511 1.00 97.31 86 PHE A C 1
ATOM 645 O O . PHE A 1 86 ? 0.773 -1.061 -2.330 1.00 97.31 86 PHE A O 1
ATOM 652 N N . TRP A 1 87 ? 0.211 -1.757 -4.388 1.00 97.62 87 TRP A N 1
ATOM 653 C CA . TRP A 1 87 ? -1.152 -2.166 -4.049 1.00 97.62 87 TRP A CA 1
ATOM 654 C C . TRP A 1 87 ? -1.243 -3.641 -3.630 1.00 97.62 87 TRP A C 1
ATOM 656 O O . TRP A 1 87 ? -1.145 -4.533 -4.473 1.00 97.62 87 TRP A O 1
ATOM 666 N N . CYS A 1 88 ? -1.567 -3.889 -2.357 1.00 97.50 88 CYS A N 1
ATOM 667 C CA . CYS A 1 88 ? -1.984 -5.205 -1.876 1.00 97.50 88 CYS A CA 1
ATOM 668 C C . CYS A 1 88 ? -3.489 -5.389 -2.129 1.00 97.50 88 CYS A C 1
ATOM 670 O O . CYS A 1 88 ? -4.325 -4.639 -1.599 1.00 97.50 88 CYS A O 1
ATOM 672 N N . ALA A 1 89 ? -3.865 -6.413 -2.896 1.00 96.31 89 ALA A N 1
ATOM 673 C CA . ALA A 1 89 ? -5.273 -6.699 -3.152 1.00 96.31 89 ALA A CA 1
ATOM 674 C C . ALA A 1 89 ? -5.987 -7.200 -1.889 1.00 96.31 89 ALA A C 1
ATOM 676 O O . ALA A 1 89 ? -7.141 -6.823 -1.664 1.00 96.31 89 ALA A O 1
ATOM 677 N N . ASN A 1 90 ? -5.294 -8.007 -1.075 1.00 96.50 90 ASN A N 1
ATOM 678 C CA . ASN A 1 90 ? -5.773 -8.584 0.178 1.00 96.50 90 ASN A CA 1
ATOM 679 C C . ASN A 1 90 ? -7.182 -9.172 0.033 1.00 96.50 90 ASN A C 1
ATOM 681 O O . ASN A 1 90 ? -8.108 -8.787 0.753 1.00 96.50 90 ASN A O 1
ATOM 685 N N . VAL A 1 91 ? -7.379 -10.043 -0.961 1.00 94.44 91 VAL A N 1
ATOM 686 C CA . VAL A 1 91 ? -8.703 -10.587 -1.296 1.00 94.44 91 VAL A CA 1
ATOM 687 C C . VAL A 1 91 ? -9.316 -11.273 -0.072 1.00 94.44 91 VAL A C 1
ATOM 689 O O . VAL A 1 91 ? -8.673 -12.054 0.618 1.00 94.44 91 VAL A O 1
ATOM 692 N N . GLY A 1 92 ? -10.578 -10.961 0.230 1.00 92.62 92 GLY A N 1
ATOM 693 C CA . GLY A 1 92 ? -11.247 -11.451 1.443 1.00 92.62 92 GLY A CA 1
ATOM 694 C C . GLY A 1 92 ? -10.917 -10.660 2.716 1.00 92.62 92 GLY A C 1
ATOM 695 O O . GLY A 1 92 ? -11.559 -10.872 3.744 1.00 92.62 92 GLY A O 1
ATOM 696 N N . HIS A 1 93 ? -9.998 -9.697 2.644 1.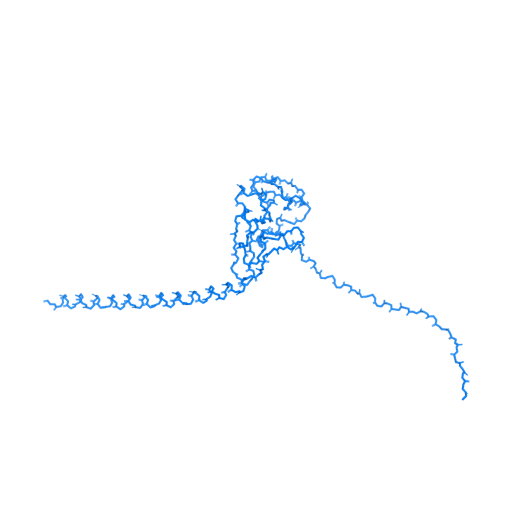00 95.94 93 HIS A N 1
ATOM 697 C CA . HIS A 1 93 ? -9.719 -8.711 3.682 1.00 95.94 93 HIS A CA 1
ATOM 698 C C . HIS A 1 93 ? -9.756 -7.281 3.099 1.00 95.94 93 HIS A C 1
ATOM 700 O O . HIS A 1 93 ? -10.390 -7.013 2.076 1.00 95.94 93 HIS A O 1
ATOM 706 N N . LYS A 1 94 ? -9.176 -6.310 3.812 1.00 94.44 94 LYS A N 1
ATOM 707 C CA . LYS A 1 94 ? -9.132 -4.913 3.395 1.00 94.44 94 LYS A CA 1
ATOM 708 C C . LYS A 1 94 ? -7.911 -4.696 2.501 1.00 94.44 94 LYS A C 1
ATOM 710 O O . LYS A 1 94 ? -6.780 -4.820 2.970 1.00 94.44 94 LYS A O 1
ATOM 715 N N . ALA A 1 95 ? -8.157 -4.288 1.258 1.00 96.56 95 ALA A N 1
ATOM 716 C CA . ALA A 1 95 ? -7.105 -3.822 0.364 1.00 96.56 95 ALA A CA 1
ATOM 717 C C . ALA A 1 95 ? -6.333 -2.649 0.984 1.00 96.56 95 ALA A C 1
ATOM 719 O O . ALA A 1 95 ? -6.921 -1.762 1.621 1.00 96.56 95 ALA A O 1
ATOM 720 N N . THR A 1 96 ? -5.016 -2.664 0.820 1.00 96.75 96 THR A N 1
ATOM 721 C CA . THR A 1 96 ? -4.118 -1.668 1.406 1.00 96.75 96 THR A CA 1
ATOM 722 C C . THR A 1 96 ? -2.989 -1.341 0.445 1.00 96.75 96 THR A C 1
ATOM 724 O O . THR A 1 96 ? -2.770 -2.028 -0.546 1.00 96.75 96 THR A O 1
ATOM 727 N N . THR A 1 97 ? -2.274 -0.272 0.756 1.00 97.50 97 THR A N 1
ATOM 728 C CA . THR A 1 97 ? -1.072 0.137 0.042 1.00 97.50 97 THR A CA 1
ATOM 729 C C . THR A 1 97 ? 0.116 0.120 0.982 1.00 97.50 97 THR A C 1
ATOM 731 O O . THR A 1 97 ? -0.021 0.547 2.134 1.00 97.50 97 THR A O 1
ATOM 734 N N . ILE A 1 98 ? 1.272 -0.288 0.474 1.00 97.31 98 ILE A N 1
ATOM 735 C CA . ILE A 1 98 ? 2.550 -0.222 1.185 1.00 97.31 98 ILE A CA 1
ATOM 736 C C . ILE A 1 98 ? 3.545 0.643 0.396 1.00 97.31 98 ILE A C 1
ATOM 738 O O . ILE A 1 98 ? 3.366 0.848 -0.807 1.00 97.31 98 ILE A O 1
ATOM 742 N N . PRO A 1 99 ? 4.574 1.207 1.049 1.00 96.88 99 PRO A N 1
ATOM 743 C CA . PRO A 1 99 ? 5.653 1.887 0.338 1.00 96.88 99 PRO A CA 1
ATOM 744 C C . PRO A 1 99 ? 6.421 0.901 -0.551 1.00 96.88 99 PRO A C 1
ATOM 746 O O . PRO A 1 99 ? 6.691 -0.211 -0.103 1.00 96.88 99 PRO A O 1
ATOM 749 N N . SER A 1 100 ? 6.868 1.318 -1.743 1.00 96.12 100 SER A N 1
ATOM 750 C CA . SER A 1 100 ? 7.676 0.455 -2.627 1.00 96.12 100 SER A CA 1
ATOM 751 C C . SER A 1 100 ? 8.949 -0.072 -1.969 1.00 96.12 100 SER A C 1
ATOM 753 O O . SER A 1 100 ? 9.436 -1.128 -2.340 1.00 96.12 100 SER A O 1
ATOM 755 N N . SER A 1 101 ? 9.485 0.611 -0.951 1.00 95.69 101 SER A N 1
ATOM 756 C CA . SER A 1 101 ? 10.641 0.116 -0.192 1.00 95.69 101 SER A CA 1
ATOM 757 C C . SER A 1 101 ? 10.403 -1.220 0.520 1.00 95.69 101 SER A C 1
ATOM 759 O O . SER A 1 101 ? 11.377 -1.813 0.961 1.00 95.69 101 SER A O 1
ATOM 761 N N . ARG A 1 102 ? 9.141 -1.639 0.683 1.00 96.69 102 ARG A N 1
ATOM 762 C CA . ARG A 1 102 ? 8.742 -2.897 1.330 1.00 96.69 102 ARG A CA 1
ATOM 763 C C . ARG A 1 102 ? 8.375 -4.002 0.345 1.00 96.69 102 ARG A C 1
ATOM 765 O O . ARG A 1 102 ? 7.743 -4.975 0.708 1.00 96.69 102 ARG A O 1
ATOM 772 N N . VAL A 1 103 ? 8.677 -3.804 -0.932 1.00 96.69 103 VAL A N 1
ATOM 773 C CA . VAL A 1 103 ? 8.428 -4.812 -1.959 1.00 96.69 103 VAL A CA 1
ATOM 774 C C . VAL A 1 103 ? 9.708 -5.614 -2.143 1.00 96.69 103 VAL A C 1
ATOM 776 O O . VAL A 1 103 ? 10.739 -5.051 -2.532 1.00 96.69 103 VAL A O 1
ATOM 779 N N . ARG A 1 104 ? 9.635 -6.925 -1.903 1.00 94.69 104 ARG A N 1
ATOM 780 C CA . ARG A 1 104 ? 10.767 -7.863 -1.948 1.00 94.69 104 ARG A CA 1
ATOM 781 C C . ARG A 1 104 ? 11.879 -7.493 -0.960 1.00 94.69 104 ARG A C 1
ATOM 783 O O . ARG A 1 104 ? 13.063 -7.602 -1.296 1.00 94.69 104 ARG A O 1
ATOM 790 N N . ASP A 1 105 ? 11.516 -7.024 0.233 1.00 95.00 105 ASP A N 1
ATOM 791 C CA . ASP A 1 105 ? 12.468 -6.687 1.303 1.00 95.00 105 ASP A CA 1
ATOM 792 C C . ASP A 1 105 ? 12.697 -7.843 2.302 1.00 95.00 105 ASP A C 1
ATOM 794 O O . ASP A 1 105 ? 13.563 -7.758 3.180 1.00 95.00 105 ASP A O 1
ATOM 798 N N . GLY A 1 106 ? 11.985 -8.960 2.116 1.00 94.31 106 GLY A N 1
ATOM 799 C CA . GLY A 1 106 ? 12.035 -10.159 2.946 1.00 94.31 106 GLY A CA 1
ATOM 800 C C . GLY A 1 106 ? 11.044 -10.160 4.114 1.00 94.31 106 GLY A C 1
ATOM 801 O O . GLY A 1 106 ? 11.087 -11.093 4.926 1.00 94.31 106 GLY A O 1
ATOM 802 N N . ILE A 1 107 ? 10.179 -9.148 4.232 1.00 95.94 107 ILE A N 1
ATOM 803 C CA . ILE A 1 107 ? 9.180 -9.002 5.294 1.00 95.94 107 ILE A CA 1
ATOM 804 C C . ILE A 1 107 ? 7.778 -9.086 4.683 1.00 95.94 107 ILE A C 1
ATOM 806 O O . ILE A 1 107 ? 7.481 -8.446 3.693 1.00 95.94 107 ILE A O 1
ATOM 810 N N . CYS A 1 108 ? 6.888 -9.874 5.292 1.00 96.56 108 CYS A N 1
ATOM 811 C CA . CYS A 1 108 ? 5.499 -9.971 4.839 1.00 96.56 108 CYS A CA 1
ATOM 812 C C . CYS A 1 108 ? 4.667 -8.798 5.392 1.00 96.56 108 CYS A C 1
ATOM 814 O O . CYS A 1 108 ? 4.230 -8.843 6.549 1.00 96.56 108 CYS A O 1
ATOM 816 N N . ASP A 1 109 ? 4.435 -7.769 4.582 1.00 97.44 109 ASP A N 1
ATOM 817 C CA . ASP A 1 109 ? 3.592 -6.610 4.884 1.00 97.44 109 ASP A CA 1
ATOM 818 C C . ASP A 1 109 ? 2.156 -6.758 4.352 1.00 97.44 109 ASP A C 1
ATOM 820 O O . ASP A 1 109 ? 1.206 -6.331 5.022 1.00 97.44 109 ASP A O 1
ATOM 824 N N . CYS A 1 110 ? 1.962 -7.340 3.163 1.00 97.62 110 CYS A N 1
ATOM 825 C CA . CYS A 1 110 ? 0.621 -7.650 2.659 1.00 97.62 110 CYS A CA 1
ATOM 826 C C . CYS A 1 110 ? 0.108 -8.961 3.282 1.00 97.62 110 CYS A C 1
ATOM 828 O O . CYS A 1 110 ? 0.824 -9.960 3.332 1.00 97.62 110 CYS A O 1
ATOM 830 N N . CYS A 1 111 ? -1.168 -9.019 3.690 1.00 97.44 111 CYS A N 1
ATOM 831 C CA . CYS A 1 111 ? -1.723 -10.265 4.242 1.00 97.44 111 CYS A CA 1
ATOM 832 C C . CYS A 1 111 ? -1.833 -11.379 3.195 1.00 97.44 111 CYS A C 1
ATOM 834 O O . CYS A 1 111 ? -1.913 -12.547 3.563 1.00 97.44 111 CYS A O 1
ATOM 836 N N . ASP A 1 112 ? -1.864 -11.027 1.906 1.00 96.25 112 ASP A N 1
ATOM 837 C CA . ASP A 1 112 ? -1.866 -11.980 0.794 1.00 96.25 112 ASP A CA 1
ATOM 838 C C . ASP A 1 112 ? -0.443 -12.400 0.376 1.00 96.25 112 ASP A C 1
ATOM 840 O O . ASP A 1 112 ? -0.295 -13.271 -0.480 1.00 96.25 112 ASP A O 1
ATOM 844 N N . GLY A 1 113 ? 0.595 -11.804 0.979 1.00 96.12 113 GLY A N 1
ATOM 845 C CA . GLY A 1 113 ? 2.006 -12.050 0.680 1.00 96.12 113 GLY A CA 1
ATOM 846 C C . GLY A 1 113 ? 2.462 -11.582 -0.703 1.00 96.12 113 GLY A C 1
ATOM 847 O O . GLY A 1 113 ? 3.529 -11.996 -1.156 1.00 96.12 113 GLY A O 1
ATOM 848 N N . SER A 1 114 ? 1.654 -10.778 -1.405 1.00 95.88 114 SER A N 1
ATOM 849 C CA . SER A 1 114 ? 1.926 -10.361 -2.789 1.00 95.88 114 SER A CA 1
ATOM 850 C C . SER A 1 114 ? 3.144 -9.445 -2.951 1.00 95.88 114 SER A C 1
ATOM 852 O O . SER A 1 114 ? 3.687 -9.342 -4.050 1.00 95.88 114 SER A O 1
ATOM 854 N N . ASP A 1 115 ? 3.581 -8.813 -1.870 1.00 96.75 115 ASP A N 1
ATOM 855 C CA . ASP A 1 115 ? 4.759 -7.957 -1.761 1.00 96.75 115 ASP A CA 1
ATOM 856 C C . ASP A 1 115 ? 6.088 -8.716 -1.860 1.00 96.75 115 ASP A C 1
ATOM 858 O O . ASP A 1 115 ? 7.061 -8.180 -2.388 1.00 96.75 115 ASP A O 1
ATOM 862 N N . GLU A 1 116 ? 6.117 -9.985 -1.453 1.00 96.25 116 GLU A N 1
ATOM 863 C CA . GLU A 1 116 ? 7.343 -10.794 -1.370 1.00 96.25 116 GLU A CA 1
ATOM 864 C C . GLU A 1 116 ? 7.444 -11.863 -2.467 1.00 96.25 116 GLU A C 1
ATOM 866 O O . GLU A 1 116 ? 8.159 -12.863 -2.344 1.00 96.25 116 GLU A O 1
ATOM 871 N N . VAL A 1 117 ? 6.724 -11.663 -3.572 1.00 92.19 117 VAL A N 1
ATOM 872 C CA . VAL A 1 117 ? 6.750 -12.566 -4.726 1.00 92.19 117 VAL A CA 1
ATOM 873 C C . VAL A 1 117 ? 7.919 -12.216 -5.654 1.00 92.19 117 VAL A C 1
ATOM 875 O O . VAL A 1 117 ? 8.041 -11.097 -6.167 1.00 92.19 117 VAL A O 1
ATOM 878 N N . GLY A 1 118 ? 8.790 -13.199 -5.896 1.00 85.06 118 GLY A N 1
ATOM 879 C CA . GLY A 1 118 ? 9.904 -13.083 -6.837 1.00 85.06 118 GLY A CA 1
ATOM 880 C C . GLY A 1 118 ? 9.480 -13.234 -8.304 1.00 85.06 118 GLY A C 1
ATOM 881 O O . GLY A 1 118 ? 8.328 -13.523 -8.624 1.00 85.06 118 GLY A O 1
ATOM 882 N N . LYS A 1 119 ? 10.443 -13.120 -9.230 1.00 75.44 119 LYS A N 1
ATOM 883 C CA . LYS A 1 119 ? 10.203 -13.273 -10.685 1.00 75.44 119 LYS A CA 1
ATOM 884 C C . LYS A 1 119 ? 9.628 -14.643 -11.075 1.00 75.44 119 LYS A C 1
ATOM 886 O O . LYS A 1 119 ? 9.006 -14.768 -12.124 1.00 75.44 119 LYS A O 1
ATOM 891 N N . THR A 1 120 ? 9.826 -15.665 -10.242 1.00 79.62 120 THR A N 1
ATOM 892 C CA . THR A 1 120 ? 9.297 -17.023 -10.443 1.00 79.62 120 THR A CA 1
ATOM 893 C C . THR A 1 120 ? 7.846 -17.190 -9.985 1.00 79.62 120 THR A C 1
ATOM 895 O O . THR A 1 120 ? 7.278 -18.257 -10.195 1.00 79.62 120 THR A O 1
ATOM 898 N N . GLY A 1 121 ? 7.235 -16.166 -9.376 1.00 78.94 121 GLY A N 1
ATOM 899 C CA . GLY A 1 121 ? 5.879 -16.253 -8.826 1.00 78.94 121 GLY A CA 1
ATOM 900 C C . GLY A 1 121 ? 5.802 -16.922 -7.450 1.00 78.94 121 GLY A C 1
ATOM 901 O O . GLY A 1 121 ? 4.708 -17.134 -6.938 1.00 78.94 121 GLY A O 1
ATOM 902 N N . GLU A 1 122 ? 6.947 -17.235 -6.843 1.00 82.31 122 GLU A N 1
ATOM 903 C CA . GLU A 1 122 ? 7.050 -17.826 -5.508 1.00 82.31 122 GLU A CA 1
ATOM 904 C C . GLU A 1 122 ? 7.643 -16.809 -4.524 1.00 82.31 122 GLU A C 1
ATOM 906 O O . GLU A 1 122 ? 8.464 -15.967 -4.899 1.00 82.31 122 GLU A O 1
ATOM 911 N N . GLY A 1 123 ? 7.223 -16.895 -3.262 1.00 86.19 123 GLY A N 1
ATOM 912 C CA . GLY A 1 123 ? 7.670 -16.028 -2.175 1.00 86.19 123 GLY A CA 1
ATOM 913 C C . GLY A 1 123 ? 7.596 -16.747 -0.823 1.00 86.19 123 GLY A C 1
ATOM 914 O O . GLY A 1 123 ? 6.929 -17.779 -0.712 1.00 86.19 123 GLY A O 1
ATOM 915 N N . PRO A 1 124 ? 8.286 -16.246 0.216 1.00 91.75 124 PRO A N 1
ATOM 916 C CA . PRO A 1 124 ? 8.298 -16.859 1.547 1.00 91.75 124 PRO A CA 1
ATOM 917 C C . PRO A 1 124 ? 6.997 -16.636 2.341 1.00 91.75 124 PRO A C 1
ATOM 919 O O . PRO A 1 124 ? 6.788 -17.283 3.371 1.00 91.75 124 PRO A O 1
ATOM 922 N N . CYS A 1 125 ? 6.138 -15.718 1.895 1.00 95.38 125 CYS A N 1
ATOM 923 C CA . CYS A 1 125 ? 4.930 -15.308 2.602 1.00 95.38 125 CYS A CA 1
ATOM 924 C C . CYS A 1 125 ? 3.733 -16.218 2.303 1.00 95.38 125 CYS A C 1
ATOM 926 O O . CYS A 1 125 ? 3.590 -16.764 1.211 1.00 95.38 125 CYS A O 1
ATOM 928 N N . HIS A 1 126 ? 2.859 -16.381 3.297 1.00 94.38 126 HIS A N 1
ATOM 929 C CA . HIS A 1 126 ? 1.628 -17.160 3.187 1.00 94.38 126 HIS A CA 1
ATOM 930 C C . HIS A 1 126 ? 0.411 -16.238 3.261 1.00 94.38 126 HIS A C 1
ATOM 932 O O . HIS A 1 126 ? 0.432 -15.260 4.004 1.00 94.38 126 HIS A O 1
ATOM 938 N N . ASP A 1 127 ? -0.667 -16.593 2.562 1.00 95.88 127 ASP A N 1
ATOM 939 C CA . ASP A 1 127 ? -1.930 -15.858 2.655 1.00 95.88 127 ASP A CA 1
ATOM 940 C C . ASP A 1 127 ? -2.567 -16.052 4.046 1.00 95.88 127 ASP A C 1
ATOM 942 O O . ASP A 1 127 ? -2.963 -17.157 4.444 1.00 95.88 127 ASP A O 1
ATOM 946 N N . ALA A 1 128 ? -2.648 -14.956 4.795 1.00 96.06 128 ALA A N 1
ATOM 947 C CA . ALA A 1 128 ? -3.268 -14.852 6.109 1.00 96.06 128 ALA A CA 1
ATOM 948 C C . ALA A 1 128 ? -4.531 -13.969 6.109 1.00 96.06 128 ALA A C 1
ATOM 950 O O . ALA A 1 128 ? -5.162 -13.811 7.162 1.00 96.06 128 ALA A O 1
ATOM 951 N N . CYS A 1 129 ? -4.962 -13.436 4.958 1.00 97.56 129 CYS A N 1
ATOM 952 C CA . CYS A 1 129 ? -6.024 -12.431 4.878 1.00 97.56 129 CYS A CA 1
ATOM 953 C C . CYS A 1 129 ? -7.341 -12.892 5.508 1.00 97.56 129 CYS A C 1
ATOM 955 O O . CYS A 1 129 ? -7.991 -12.132 6.229 1.00 97.56 129 CYS A O 1
ATOM 957 N N . ALA A 1 130 ? -7.732 -14.151 5.301 1.00 96.94 130 ALA A N 1
ATOM 958 C CA . ALA A 1 130 ? -8.955 -14.692 5.890 1.00 96.94 130 ALA A CA 1
ATOM 959 C C . ALA A 1 130 ? -8.911 -14.718 7.430 1.00 96.94 130 ALA A C 1
ATOM 961 O O . ALA A 1 130 ? -9.918 -14.429 8.081 1.00 96.94 130 ALA A O 1
ATOM 962 N N . LYS A 1 131 ? -7.751 -15.039 8.019 1.00 96.56 131 LYS A N 1
ATOM 963 C CA . LYS A 1 131 ? -7.576 -15.065 9.479 1.00 96.56 131 LYS A CA 1
ATOM 964 C C . LYS A 1 131 ? -7.615 -13.653 10.051 1.00 96.56 131 LYS A C 1
ATOM 966 O O . LYS A 1 131 ? -8.372 -13.394 10.984 1.00 96.56 131 LYS A O 1
ATOM 971 N N . GLU A 1 132 ? -6.879 -12.728 9.442 1.00 97.00 132 GLU A N 1
ATOM 972 C CA . GLU A 1 132 ? -6.880 -11.325 9.861 1.00 97.00 132 GLU A CA 1
ATOM 973 C C . GLU A 1 132 ? -8.269 -10.691 9.758 1.00 97.00 132 GLU A C 1
ATOM 975 O O . GLU A 1 132 ? -8.692 -9.965 10.659 1.00 97.00 132 GLU A O 1
ATOM 980 N N . ALA A 1 133 ? -9.026 -11.003 8.701 1.00 97.00 133 ALA A N 1
ATOM 981 C CA . ALA A 1 133 ? -10.391 -10.518 8.538 1.00 97.00 133 ALA A CA 1
ATOM 982 C C . ALA A 1 133 ? -11.309 -10.979 9.683 1.00 97.00 133 ALA A C 1
ATOM 984 O O . ALA A 1 133 ? -12.086 -10.173 10.208 1.00 97.00 133 ALA A O 1
ATOM 985 N N . GLN A 1 134 ? -11.198 -12.245 10.100 1.00 97.25 134 GLN A N 1
ATOM 986 C CA . GLN A 1 134 ? -11.962 -12.800 11.222 1.00 97.25 134 GLN A CA 1
ATOM 987 C C . GLN A 1 134 ? -11.581 -12.139 12.551 1.00 97.25 134 GLN A C 1
ATOM 989 O O . GLN A 1 134 ? -12.456 -11.718 13.312 1.00 97.25 134 GLN A O 1
ATOM 994 N N . GLU A 1 135 ? -10.285 -11.986 12.823 1.00 97.38 135 GLU A N 1
ATOM 995 C CA . GLU A 1 135 ? -9.811 -11.331 14.043 1.00 97.38 135 GLU A CA 1
ATOM 996 C C . GLU A 1 135 ? -10.223 -9.857 14.093 1.00 97.38 135 GLU A C 1
ATOM 998 O O . GLU A 1 135 ? -10.715 -9.377 15.118 1.00 97.38 135 GLU A O 1
ATOM 1003 N N . ALA A 1 136 ? -10.109 -9.146 12.970 1.00 96.19 136 ALA A N 1
ATOM 1004 C CA . ALA A 1 136 ? -10.538 -7.762 12.856 1.00 96.19 136 ALA A CA 1
ATOM 1005 C C . ALA A 1 136 ? -12.057 -7.613 13.030 1.00 96.19 136 ALA A C 1
ATOM 1007 O O . ALA A 1 136 ? -12.505 -6.622 13.610 1.00 96.19 136 ALA A O 1
ATOM 1008 N N . ALA A 1 137 ? -12.863 -8.566 12.549 1.00 96.69 137 ALA A N 1
ATOM 1009 C CA . ALA A 1 137 ? -14.305 -8.586 12.789 1.00 96.69 137 ALA A CA 1
ATOM 1010 C C . ALA A 1 137 ? -14.617 -8.743 14.286 1.00 96.69 137 ALA A C 1
ATOM 1012 O O . ALA A 1 137 ? -15.314 -7.893 14.846 1.00 96.69 137 ALA A O 1
ATOM 1013 N N . ARG A 1 138 ? -13.998 -9.724 14.957 1.00 97.62 138 ARG A N 1
ATOM 1014 C CA . ARG A 1 138 ? -14.149 -9.935 16.407 1.00 97.62 138 ARG A CA 1
ATOM 1015 C C . ARG A 1 138 ? -13.787 -8.680 17.208 1.00 97.62 138 ARG A C 1
ATOM 1017 O O . ARG A 1 138 ? -14.567 -8.214 18.035 1.00 97.62 138 ARG A O 1
ATOM 1024 N N . LEU A 1 139 ? -12.637 -8.070 16.917 1.00 97.69 139 LEU A N 1
ATOM 1025 C CA . LEU A 1 139 ? -12.189 -6.855 17.608 1.00 97.69 139 LEU A CA 1
ATOM 1026 C C . LEU A 1 139 ? -13.120 -5.656 17.363 1.00 97.69 139 LEU A C 1
ATOM 1028 O O . LEU A 1 139 ? -13.285 -4.804 18.242 1.00 97.69 139 LEU A O 1
ATOM 1032 N N . ARG A 1 140 ? -13.732 -5.554 16.174 1.00 97.06 140 ARG A N 1
ATOM 1033 C CA . ARG A 1 140 ? -14.715 -4.501 15.867 1.00 97.06 140 ARG A CA 1
ATOM 1034 C C . ARG A 1 140 ? -15.990 -4.674 16.682 1.00 97.06 140 ARG A C 1
ATOM 1036 O O . ARG A 1 140 ? -16.490 -3.671 17.191 1.00 97.06 140 ARG A O 1
ATOM 1043 N N . GLU A 1 141 ? -16.480 -5.899 16.837 1.00 98.12 141 GLU A N 1
ATOM 1044 C CA . GLU A 1 141 ? -17.656 -6.208 17.659 1.00 98.12 141 GLU A CA 1
ATOM 1045 C C . GLU A 1 141 ? -17.406 -5.881 19.136 1.00 98.12 141 GLU A C 1
ATOM 1047 O O . GLU A 1 141 ? -18.156 -5.102 19.730 1.00 98.12 141 GLU A O 1
ATOM 1052 N N . GLU A 1 142 ? -16.290 -6.352 19.699 1.00 98.50 142 GLU A N 1
ATOM 1053 C CA . GLU A 1 142 ? -15.896 -6.054 21.083 1.00 98.50 142 GLU A CA 1
ATOM 1054 C C . GLU A 1 142 ? -15.754 -4.540 21.325 1.00 98.50 142 GLU A C 1
ATOM 1056 O O . GLU A 1 142 ? -16.227 -3.985 22.326 1.00 98.50 142 GLU A O 1
ATOM 1061 N N . LYS A 1 143 ? -15.125 -3.825 20.382 1.00 98.50 143 LYS A N 1
ATOM 1062 C CA . LYS A 1 143 ? -14.977 -2.367 20.459 1.00 98.50 143 LYS A CA 1
ATOM 1063 C C . LYS A 1 143 ? -16.326 -1.659 20.350 1.00 98.50 143 LYS A C 1
ATOM 1065 O O . LYS A 1 143 ? -16.534 -0.673 21.063 1.00 98.50 143 LYS A O 1
ATOM 1070 N N . ALA A 1 144 ? -17.225 -2.128 19.484 1.00 98.31 144 ALA A N 1
ATOM 1071 C CA . ALA A 1 144 ? -18.565 -1.572 19.345 1.00 98.31 144 ALA A CA 1
ATOM 1072 C C . ALA A 1 144 ? -19.350 -1.727 20.650 1.00 98.31 144 ALA A C 1
ATOM 1074 O O . ALA A 1 144 ? -19.899 -0.739 21.138 1.00 98.31 144 ALA A O 1
ATOM 1075 N N . GLU A 1 145 ? -19.318 -2.906 21.271 1.00 98.19 145 GLU A N 1
ATOM 1076 C CA . GLU A 1 145 ? -19.973 -3.145 22.556 1.00 98.19 145 GLU A CA 1
ATOM 1077 C C . GLU A 1 145 ? -19.416 -2.228 23.656 1.00 98.19 145 GLU A C 1
ATOM 1079 O O . GLU A 1 145 ? -20.177 -1.556 24.359 1.00 98.19 145 GLU A O 1
ATOM 1084 N N . ARG A 1 146 ? -18.085 -2.105 23.761 1.00 98.44 146 ARG A N 1
ATOM 1085 C CA . ARG A 1 146 ? -17.448 -1.193 24.724 1.00 98.44 146 ARG A CA 1
ATOM 1086 C C . ARG A 1 146 ? -17.890 0.257 24.519 1.00 98.44 146 ARG A C 1
ATOM 1088 O O . ARG A 1 146 ? -18.168 0.959 25.492 1.00 98.44 146 ARG A O 1
ATOM 1095 N N . ILE A 1 147 ? -17.969 0.706 23.266 1.00 98.50 147 ILE A N 1
ATOM 1096 C CA . ILE A 1 147 ? -18.444 2.052 22.928 1.00 98.50 147 ILE A CA 1
ATOM 1097 C C . ILE A 1 147 ? -19.921 2.217 23.303 1.00 98.50 147 ILE A C 1
ATOM 1099 O O . ILE A 1 147 ? -20.283 3.269 23.825 1.00 98.50 147 ILE A O 1
ATOM 1103 N N . GLN A 1 148 ? -20.770 1.209 23.083 1.00 98.25 148 GLN A N 1
ATOM 1104 C CA . GLN A 1 148 ? -22.184 1.278 23.462 1.00 98.25 148 GLN A CA 1
ATOM 1105 C C . GLN A 1 148 ? -22.369 1.363 24.978 1.00 98.25 148 GLN A C 1
ATOM 1107 O O . GLN A 1 148 ? -23.100 2.233 25.448 1.00 98.25 148 GLN A O 1
ATOM 1112 N N . ARG A 1 149 ? -21.640 0.553 25.756 1.00 98.00 149 ARG A N 1
ATOM 1113 C CA . ARG A 1 149 ? -21.661 0.637 27.227 1.00 98.00 149 ARG A CA 1
ATOM 1114 C C . ARG A 1 149 ? -21.226 2.021 27.718 1.00 98.00 149 ARG A C 1
ATOM 1116 O O . ARG A 1 149 ? -21.906 2.626 28.542 1.00 98.00 149 ARG A O 1
ATOM 1123 N N . ALA A 1 150 ? -20.140 2.562 27.159 1.00 98.25 150 ALA A N 1
ATOM 1124 C CA . ALA A 1 150 ? -19.659 3.901 27.503 1.00 98.25 150 ALA A CA 1
ATOM 1125 C C . ALA A 1 150 ? -20.669 5.006 27.135 1.00 98.25 150 ALA A C 1
ATOM 1127 O O . ALA A 1 150 ? -20.854 5.958 27.896 1.00 98.25 150 ALA A O 1
ATOM 1128 N N . LYS A 1 151 ? -21.350 4.880 25.988 1.00 98.62 151 LYS A N 1
ATOM 1129 C CA . LYS A 1 151 ? -22.439 5.788 25.594 1.00 98.62 151 LYS A CA 1
ATOM 1130 C C . LYS A 1 151 ? -23.616 5.711 26.569 1.00 98.62 151 LYS A C 1
ATOM 1132 O O . LYS A 1 151 ? -24.101 6.763 26.975 1.00 98.62 151 LYS A O 1
ATOM 1137 N N . GLY A 1 152 ? -24.029 4.506 26.969 1.00 98.25 152 GLY A N 1
ATOM 1138 C CA . GLY A 1 152 ? -25.098 4.288 27.948 1.00 98.25 152 GLY A CA 1
ATOM 1139 C C . GLY A 1 152 ? -24.804 4.971 29.283 1.00 98.25 152 GLY A C 1
ATOM 1140 O O . GLY A 1 152 ? -25.572 5.829 29.711 1.00 98.25 152 GLY A O 1
ATOM 1141 N N . ALA A 1 153 ? -23.631 4.704 29.864 1.00 98.12 153 ALA A N 1
ATOM 1142 C CA . ALA A 1 153 ? -23.203 5.327 31.119 1.00 98.12 153 ALA A CA 1
ATOM 1143 C C . ALA A 1 153 ? -23.134 6.865 31.028 1.00 98.12 153 ALA A C 1
ATOM 1145 O O . ALA A 1 153 ? -23.504 7.574 31.964 1.00 98.12 153 ALA A O 1
ATOM 1146 N N . ARG A 1 154 ? -22.697 7.411 29.883 1.00 98.00 154 ARG A N 1
ATOM 1147 C CA . ARG A 1 154 ? -22.680 8.865 29.655 1.00 98.00 154 ARG A CA 1
ATOM 1148 C C . ARG A 1 154 ? -24.090 9.457 29.618 1.00 98.00 154 ARG A C 1
ATOM 1150 O O . ARG A 1 154 ? -24.293 10.534 30.174 1.00 98.00 154 ARG A O 1
ATOM 1157 N N . LEU A 1 155 ? -25.038 8.800 28.950 1.00 98.38 155 LEU A N 1
ATOM 1158 C CA . LEU A 1 155 ? -26.428 9.261 28.882 1.00 98.38 155 LEU A CA 1
ATOM 1159 C C . LEU A 1 155 ? -27.099 9.216 30.257 1.00 98.38 155 LEU A C 1
ATOM 1161 O O . LEU A 1 155 ? -27.771 10.174 30.631 1.00 98.38 155 LEU A O 1
ATOM 1165 N N . GLU A 1 156 ? -26.850 8.160 31.025 1.00 97.88 156 GLU A N 1
ATOM 1166 C CA . GLU A 1 156 ? -27.335 8.027 32.399 1.00 97.88 156 GLU A CA 1
ATOM 1167 C C . GLU A 1 156 ? -26.781 9.140 33.300 1.00 97.88 156 GLU A C 1
ATOM 1169 O O . GLU A 1 156 ? -27.545 9.871 33.930 1.00 97.88 156 GLU A O 1
ATOM 1174 N N . ALA A 1 157 ? -25.465 9.372 33.278 1.00 98.06 157 ALA A N 1
ATOM 1175 C CA . ALA A 1 157 ? -24.846 10.457 34.039 1.00 98.06 157 ALA A CA 1
ATOM 1176 C C . ALA A 1 157 ? -25.392 11.843 33.642 1.00 98.06 157 ALA A C 1
ATOM 1178 O O . ALA A 1 157 ? -25.569 12.720 34.492 1.00 98.06 157 ALA A O 1
ATOM 1179 N N . MET A 1 158 ? -25.692 12.054 32.355 1.00 98.12 158 MET A N 1
ATOM 1180 C CA . MET A 1 158 ? -26.341 13.279 31.882 1.00 98.12 158 MET A CA 1
ATOM 1181 C C . MET A 1 158 ? -27.775 13.418 32.397 1.00 98.12 158 MET A C 1
ATOM 1183 O O . MET A 1 158 ? -28.169 14.534 32.736 1.00 98.12 158 MET A O 1
ATOM 1187 N N . ALA A 1 159 ? -28.546 12.330 32.461 1.00 98.06 159 ALA A N 1
ATOM 1188 C CA . ALA A 1 159 ? -29.903 12.335 33.003 1.00 98.06 159 ALA A CA 1
ATOM 1189 C C . ALA A 1 159 ? -29.894 12.683 34.499 1.00 98.06 159 ALA A C 1
ATOM 1191 O O . ALA A 1 159 ? -30.512 13.674 34.888 1.00 98.06 159 ALA A O 1
ATOM 1192 N N . ILE A 1 160 ? -29.070 11.988 35.293 1.00 98.12 160 ILE A N 1
ATOM 1193 C CA . ILE A 1 160 ? -28.870 12.274 36.725 1.00 98.12 160 ILE A CA 1
ATOM 1194 C C . ILE A 1 160 ? -28.446 13.737 36.925 1.00 98.12 160 ILE A C 1
ATOM 1196 O O . ILE A 1 160 ? -28.981 14.453 37.772 1.00 98.12 160 ILE A O 1
ATOM 1200 N N . GLY A 1 161 ? -27.509 14.224 36.105 1.00 97.81 161 GLY A N 1
ATOM 1201 C CA . GLY A 1 161 ? -27.053 15.611 36.153 1.00 97.81 161 GLY A CA 1
ATOM 1202 C C . GLY A 1 161 ? -28.146 16.637 35.827 1.00 97.81 161 GLY A C 1
ATOM 1203 O O .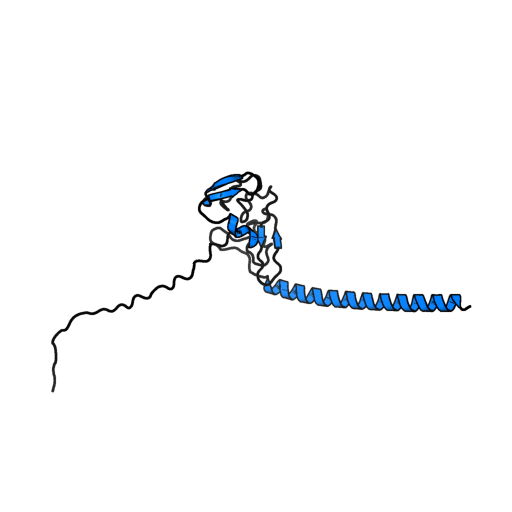 GLY A 1 161 ? -28.147 17.725 36.407 1.00 97.81 161 GLY A O 1
ATOM 1204 N N . ARG A 1 162 ? -29.080 16.322 34.920 1.00 97.25 162 ARG A N 1
ATOM 1205 C CA . ARG A 1 162 ? -30.236 17.180 34.604 1.00 97.25 162 ARG A CA 1
ATOM 1206 C C . ARG A 1 162 ? -31.246 17.191 35.750 1.00 97.25 162 ARG A C 1
ATOM 1208 O O . ARG A 1 162 ? -31.675 18.272 36.147 1.00 97.25 162 ARG A O 1
ATOM 1215 N N . GLU A 1 163 ? -31.561 16.030 36.314 1.00 97.19 163 GLU A N 1
ATOM 1216 C CA . GLU A 1 163 ? -32.483 15.899 37.449 1.00 97.19 163 GLU A CA 1
ATOM 1217 C C . GLU A 1 163 ? -31.972 16.648 38.685 1.00 97.19 163 GLU A C 1
ATOM 1219 O O . GLU A 1 163 ? -32.696 17.458 39.266 1.00 97.19 163 GLU A O 1
ATOM 1224 N N . ALA A 1 164 ? -30.692 16.480 39.033 1.00 96.94 164 ALA A N 1
ATOM 1225 C CA . ALA A 1 164 ? -30.078 17.183 40.157 1.00 96.94 164 ALA A CA 1
ATOM 1226 C C . ALA A 1 164 ? -30.093 18.714 39.981 1.00 96.94 164 ALA A C 1
ATOM 1228 O O . ALA A 1 164 ? -30.243 19.451 40.957 1.00 96.94 164 ALA A O 1
ATOM 1229 N N . ARG A 1 165 ? -29.950 19.219 38.745 1.00 95.88 165 ARG A N 1
ATOM 1230 C CA . ARG A 1 165 ? -30.071 20.659 38.447 1.00 95.88 165 ARG A CA 1
ATOM 1231 C C . ARG A 1 165 ? -31.508 21.151 38.604 1.00 95.88 165 ARG A C 1
ATOM 1233 O O . ARG A 1 165 ? -31.701 22.198 39.215 1.00 95.88 165 ARG A O 1
ATOM 1240 N N . ALA A 1 166 ? -32.492 20.397 38.114 1.00 96.62 166 ALA A N 1
ATOM 1241 C CA . ALA A 1 166 ? -33.906 20.744 38.253 1.00 96.62 166 ALA A CA 1
ATOM 1242 C C . ALA A 1 166 ? -34.333 20.809 39.730 1.00 96.62 166 ALA A C 1
ATOM 1244 O O . ALA A 1 166 ? -34.953 21.782 40.153 1.00 96.62 166 ALA A O 1
ATOM 1245 N N . GLN A 1 167 ? -33.913 19.837 40.549 1.00 96.19 167 GLN A N 1
ATOM 1246 C CA . GLN A 1 167 ? -34.189 19.835 41.991 1.00 96.19 167 GLN A CA 1
ATOM 1247 C C . GLN A 1 167 ? -33.575 21.035 42.724 1.00 96.19 167 GLN A C 1
ATOM 1249 O O . GLN A 1 167 ? -34.166 21.536 43.676 1.00 96.19 167 GLN A O 1
ATOM 1254 N N . ARG A 1 168 ? -32.394 21.508 42.298 1.00 95.25 168 ARG A N 1
ATOM 1255 C CA . ARG A 1 168 ? -31.757 22.706 42.873 1.00 95.25 168 ARG A CA 1
ATOM 1256 C C . ARG A 1 168 ? -32.485 23.998 42.514 1.00 95.25 168 ARG A C 1
ATOM 1258 O O . ARG A 1 168 ? -32.461 24.912 43.320 1.00 95.25 168 ARG A O 1
ATOM 1265 N N . GLN A 1 169 ? -33.087 24.080 41.328 1.00 95.19 169 GLN A N 1
ATOM 1266 C CA . GLN A 1 169 ? -33.847 25.255 40.881 1.00 95.19 169 GLN A CA 1
ATOM 1267 C C . GLN A 1 169 ? -35.243 25.341 41.509 1.00 95.19 169 GLN A C 1
ATOM 1269 O O . GLN A 1 169 ? -35.825 26.417 41.546 1.00 95.19 169 GLN A O 1
ATOM 1274 N N . ALA A 1 170 ? -35.783 24.214 41.978 1.00 92.31 170 ALA A N 1
ATOM 1275 C CA . ALA A 1 170 ? -37.088 24.139 42.632 1.00 92.31 170 ALA A CA 1
ATOM 1276 C C . ALA A 1 170 ? -37.052 24.446 44.146 1.00 92.31 170 ALA A C 1
ATOM 1278 O O . ALA A 1 170 ? -38.089 24.354 44.801 1.00 92.31 170 ALA A O 1
ATOM 1279 N N . ARG A 1 171 ? -35.875 24.753 44.704 1.00 79.50 171 ARG A N 1
ATOM 1280 C CA . ARG A 1 171 ? -35.671 25.172 46.099 1.00 79.50 171 ARG A CA 1
ATOM 1281 C C . ARG A 1 171 ? -35.444 26.672 46.163 1.00 79.50 171 ARG A C 1
ATOM 1283 O O . ARG A 1 171 ? -35.931 27.269 47.143 1.00 79.50 171 ARG A O 1
#

pLDDT: mean 87.51, std 17.1, range [34.75, 98.62]